Protein AF-A0A377ITI3-F1 (afdb_monomer)

pLDDT: mean 75.9, std 1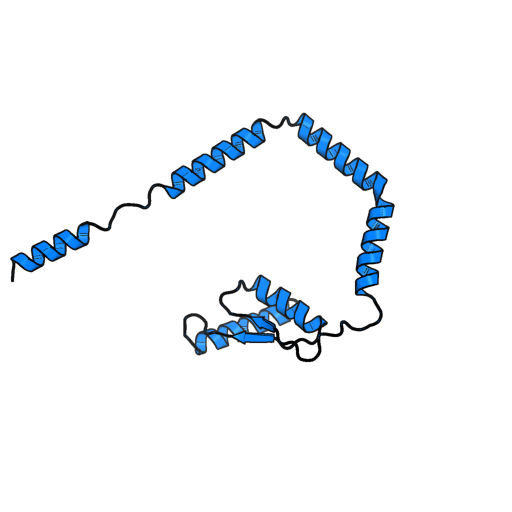3.11, range [46.97, 94.25]

Mean predicted aligned error: 18.58 Å

Foldseek 3Di:
DVVVVVVVVVVVPPPPDDDDPPVVVVVVVVVVVVVVVVVDDPVNVVVCVVVVVVVCVVCVVVVVVVVVVVVVVVVPVPQQAADVPAAAEAEPVDDLVVVLVVVVVCVSNVHHYDYDDDDVNDPVVRVVVVVVSVVVSVVVD

Solvent-accessible surface area (backbone atoms only — not comparable to full-atom values): 8397 Å² total; per-residue (Å²): 118,76,68,61,56,54,53,53,54,59,61,67,70,69,81,81,80,88,88,72,61,69,64,57,52,52,48,48,54,50,51,54,49,52,51,53,58,68,67,52,52,70,67,54,53,54,48,52,51,53,50,49,57,47,53,50,61,75,40,39,70,59,52,51,51,50,53,49,48,55,53,46,67,72,56,43,92,62,70,61,75,43,65,88,87,52,70,46,80,46,45,81,90,52,57,69,70,57,55,50,54,53,49,56,53,28,58,66,26,73,35,54,75,44,80,49,84,54,48,94,77,32,69,67,58,30,52,53,49,51,52,51,53,55,50,52,60,63,72,76,108

Sequence (141 aa):
MAHYIKIIILFLTGIGGCFANTNDELRHYQEEGAHQVSTISNKTIETLKRTSSRNQSEHQLLIDTLMQRSTDGLQSNQKPQGAEGAILFVSFSMPDSLLFALSDEAARFHIPVVINGLVDGDFKQTIETFKRLNSEAKSSI

Nearest PDB structures (foldseek):
  2be9-assembly1_A  TM=4.923E-01  e=1.936E+00  Sulfolobus acidocaldarius
  6jkq-assembly1_C  TM=4.022E-01  e=1.468E+00  Trypanosoma cruzi
  6jl6-assembly1_C  TM=4.773E-01  e=2.075E+00  Trypanosoma cruzi
  7k46-assembly1_A  TM=4.423E-01  e=2.554E+00  Leishmania major
  6jkt-assembly2_F  TM=3.196E-01  e=3.143E+00  Trypanosoma cruzi

Secondary structure (DSSP, 8-state):
-HHHHHHHHHHHTSS----SHHHHHHHHHHHHHHHHHHHS-HHHHHHHHHHHHHHHHHTHHHHHHHHHHHHHHHT-SS---PPTT--EEEETTS-HHHHHHHHHHHHHTTPPEEEES-BTTBHHHHHHHHHHHHHHHHH--

Radius of gyration: 27.76 Å; Cα contacts (8 Å, |Δi|>4): 54; chains: 1; bounding box: 84×33×56 Å

Organism: NCBI:txid463

InterPro domains:
  IPR019106 Type-F conjugative transfer system pilin assembly protein TrbC [PF09673] (88-137)

Structure (mmCIF, N/CA/C/O backbone):
data_AF-A0A377ITI3-F1
#
_entry.id   AF-A0A377ITI3-F1
#
loop_
_atom_site.group_PDB
_atom_site.id
_atom_site.type_symbol
_atom_site.label_atom_id
_atom_site.label_alt_id
_atom_site.label_comp_id
_atom_site.label_asym_id
_atom_site.label_entity_id
_atom_site.label_seq_id
_atom_site.pdbx_PDB_ins_code
_atom_site.Cartn_x
_atom_site.Cartn_y
_atom_site.Cartn_z
_atom_site.occupancy
_atom_site.B_iso_or_equiv
_atom_site.auth_seq_id
_atom_site.auth_comp_id
_atom_site.auth_asym_id
_atom_site.auth_atom_id
_atom_site.pdbx_PDB_model_num
ATOM 1 N N . MET A 1 1 ? 60.722 13.919 -4.605 1.00 54.09 1 MET A N 1
ATOM 2 C CA . MET A 1 1 ? 59.944 12.657 -4.590 1.00 54.09 1 MET A CA 1
ATOM 3 C C . MET A 1 1 ? 59.583 12.195 -3.172 1.00 54.09 1 MET A C 1
ATOM 5 O O . MET A 1 1 ? 58.408 11.988 -2.917 1.00 54.09 1 MET A O 1
ATOM 9 N N . ALA A 1 2 ? 60.524 12.103 -2.218 1.00 56.47 2 ALA A N 1
ATOM 10 C CA . ALA A 1 2 ? 60.255 11.559 -0.871 1.00 56.47 2 ALA A CA 1
ATOM 11 C C . ALA A 1 2 ? 59.342 12.408 0.052 1.00 56.47 2 ALA A C 1
ATOM 13 O O . ALA A 1 2 ? 58.707 11.864 0.951 1.00 56.47 2 ALA A O 1
ATOM 14 N N . HIS A 1 3 ? 59.238 13.726 -0.163 1.00 54.44 3 HIS A N 1
ATOM 15 C CA . HIS A 1 3 ? 58.389 14.604 0.661 1.00 54.44 3 HIS A CA 1
ATOM 16 C C . HIS A 1 3 ? 56.891 14.516 0.325 1.00 54.44 3 HIS A C 1
ATOM 18 O O . HIS A 1 3 ? 56.063 14.633 1.223 1.00 54.44 3 HIS A O 1
ATOM 24 N N . TYR A 1 4 ? 56.537 14.230 -0.931 1.00 60.84 4 TYR A N 1
ATOM 25 C CA . TYR A 1 4 ? 55.138 14.089 -1.355 1.00 60.84 4 TYR A CA 1
ATOM 26 C C . TYR A 1 4 ? 54.495 12.801 -0.821 1.00 60.84 4 TYR A C 1
ATOM 28 O O . TYR A 1 4 ? 53.331 12.807 -0.436 1.00 60.84 4 TYR A O 1
ATOM 36 N N . ILE A 1 5 ? 55.278 11.724 -0.695 1.00 60.22 5 ILE A N 1
ATOM 37 C CA . ILE A 1 5 ? 54.823 10.445 -0.125 1.00 60.22 5 ILE A CA 1
ATOM 38 C C . ILE A 1 5 ? 54.459 10.590 1.360 1.00 60.22 5 ILE A C 1
ATOM 40 O O . ILE A 1 5 ? 53.457 10.036 1.802 1.00 60.22 5 ILE A O 1
ATOM 44 N N . LYS A 1 6 ? 55.211 11.393 2.128 1.00 56.59 6 LYS A N 1
ATOM 45 C CA . LYS A 1 6 ? 54.894 11.667 3.541 1.00 56.59 6 LYS A CA 1
ATOM 46 C C . LYS A 1 6 ? 53.614 12.492 3.708 1.00 56.59 6 LYS A C 1
ATOM 48 O O . LYS A 1 6 ? 52.854 12.235 4.633 1.00 56.59 6 LYS A O 1
ATOM 53 N N . ILE A 1 7 ? 53.360 13.438 2.801 1.00 61.03 7 ILE A N 1
ATOM 54 C CA . ILE A 1 7 ? 52.135 14.255 2.797 1.00 61.03 7 ILE A CA 1
ATOM 55 C C . ILE A 1 7 ? 50.910 13.401 2.444 1.00 61.03 7 ILE A C 1
ATOM 57 O O . ILE A 1 7 ? 49.875 13.530 3.091 1.00 61.03 7 ILE A O 1
ATOM 61 N N . ILE A 1 8 ? 51.043 12.476 1.489 1.00 59.50 8 ILE A N 1
ATOM 62 C CA . ILE A 1 8 ? 49.970 11.545 1.109 1.00 59.50 8 ILE A CA 1
ATOM 63 C C . ILE A 1 8 ? 49.636 10.572 2.251 1.00 59.50 8 ILE A C 1
ATOM 65 O O . ILE A 1 8 ? 48.462 10.331 2.514 1.00 59.50 8 ILE A O 1
ATOM 69 N N . ILE A 1 9 ? 50.638 10.066 2.979 1.00 59.28 9 ILE A N 1
ATOM 70 C CA . ILE A 1 9 ? 50.417 9.170 4.128 1.00 59.28 9 ILE A CA 1
ATOM 71 C C . ILE A 1 9 ? 49.764 9.912 5.307 1.00 59.28 9 ILE A C 1
ATOM 73 O O . ILE A 1 9 ? 48.878 9.356 5.949 1.00 59.28 9 ILE A O 1
ATOM 77 N N . LEU A 1 10 ? 50.132 11.177 5.551 1.00 54.91 10 LEU A N 1
ATOM 78 C CA . LEU A 1 10 ? 49.516 12.013 6.593 1.00 54.91 10 LEU A CA 1
ATOM 79 C C . LEU A 1 10 ? 48.039 12.325 6.291 1.00 54.91 10 LEU A C 1
ATOM 81 O O . LEU A 1 10 ? 47.227 12.416 7.208 1.00 54.91 10 LEU A O 1
ATOM 85 N N . PHE A 1 11 ? 47.683 12.464 5.010 1.00 54.44 11 PHE A N 1
ATOM 86 C CA . PHE A 1 11 ? 46.302 12.711 4.591 1.00 54.44 11 PHE A CA 1
ATOM 87 C C . PHE A 1 11 ? 45.434 11.443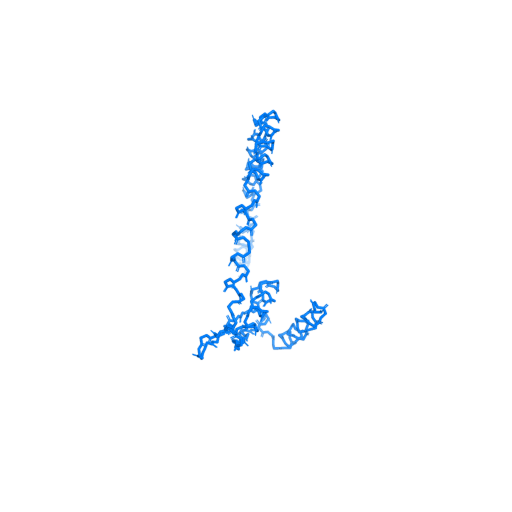 4.656 1.00 54.44 11 PHE A C 1
ATOM 89 O O . PHE A 1 11 ? 44.239 11.527 4.929 1.00 54.44 11 PHE A O 1
ATOM 96 N N . LEU A 1 12 ? 46.030 10.259 4.466 1.00 54.41 12 LEU A N 1
ATOM 97 C CA . LEU A 1 12 ? 45.303 8.985 4.467 1.00 54.41 12 LEU A CA 1
ATOM 98 C C . LEU A 1 12 ? 44.906 8.503 5.875 1.00 54.41 12 LEU A C 1
ATOM 100 O O . LEU A 1 12 ? 43.923 7.782 6.015 1.00 54.41 12 LEU A O 1
ATOM 104 N N . THR A 1 13 ? 45.624 8.906 6.928 1.00 54.84 13 THR A N 1
ATOM 105 C CA . THR A 1 13 ? 45.327 8.493 8.315 1.00 54.84 13 THR A CA 1
ATOM 106 C C . THR A 1 13 ? 44.349 9.418 9.052 1.00 54.84 13 THR A C 1
ATOM 108 O O . THR A 1 13 ? 44.012 9.149 10.201 1.00 54.84 13 THR A O 1
ATOM 111 N N . GLY A 1 14 ? 43.887 10.505 8.422 1.00 50.44 14 GLY A N 1
ATOM 112 C CA . GLY A 1 14 ? 43.043 11.531 9.054 1.00 50.44 14 GLY A CA 1
ATOM 113 C C . GLY A 1 14 ? 41.525 11.338 8.930 1.00 50.44 14 GLY A C 1
ATOM 114 O O . GLY A 1 14 ? 40.780 12.121 9.506 1.00 50.44 14 GLY A O 1
ATOM 115 N N . ILE A 1 15 ? 41.043 10.327 8.199 1.00 55.56 15 ILE A N 1
ATOM 116 C CA . ILE A 1 15 ? 39.608 10.172 7.855 1.00 55.56 15 ILE A CA 1
ATOM 117 C C . ILE A 1 15 ? 38.963 8.991 8.619 1.00 55.56 15 ILE A C 1
ATOM 119 O O . ILE A 1 15 ? 37.988 8.392 8.183 1.00 55.56 15 ILE A O 1
ATOM 123 N N . GLY A 1 16 ? 39.532 8.606 9.765 1.00 55.88 16 GLY A N 1
ATOM 124 C CA . GLY A 1 16 ? 39.152 7.392 10.502 1.00 55.88 16 GLY A CA 1
ATOM 125 C C . GLY A 1 16 ? 38.261 7.585 11.731 1.00 55.88 16 GLY A C 1
ATOM 126 O O . GLY A 1 16 ? 38.060 6.628 12.471 1.00 55.88 16 GLY A O 1
ATOM 127 N N . GLY A 1 17 ? 37.753 8.785 12.012 1.00 57.22 17 GLY A N 1
ATOM 128 C CA . GLY A 1 17 ? 37.022 9.033 13.254 1.00 57.22 17 GLY A CA 1
ATOM 129 C C . GLY A 1 17 ? 35.801 9.898 13.030 1.00 57.22 17 GLY A C 1
ATOM 130 O O . GLY A 1 17 ? 35.969 11.083 12.781 1.00 57.22 17 GLY A O 1
ATOM 131 N N . CYS A 1 18 ? 34.612 9.292 13.109 1.00 55.41 18 CYS A N 1
ATOM 132 C CA . CYS A 1 18 ? 33.388 9.830 13.729 1.00 55.41 18 CYS A CA 1
ATOM 133 C C . CYS A 1 18 ? 32.181 8.923 13.395 1.00 55.41 18 CYS A C 1
ATOM 135 O O . CYS A 1 18 ? 31.243 9.338 12.728 1.00 55.41 18 CYS A O 1
ATOM 137 N N . PHE A 1 19 ? 32.186 7.676 13.876 1.00 56.16 19 PHE A N 1
ATOM 138 C CA . PHE A 1 19 ? 30.990 6.818 13.923 1.00 56.16 19 PHE A CA 1
ATOM 139 C C . PHE A 1 19 ? 30.884 6.184 15.318 1.00 56.16 19 PHE A C 1
ATOM 141 O O . PHE A 1 19 ? 31.015 4.977 15.473 1.00 56.16 19 PHE A O 1
ATOM 148 N N . ALA A 1 20 ? 30.747 7.010 16.358 1.00 55.03 20 ALA A N 1
ATOM 149 C CA . ALA A 1 20 ? 30.575 6.538 17.739 1.00 55.03 20 ALA A CA 1
ATOM 150 C C . ALA A 1 20 ? 29.306 7.088 18.421 1.00 55.03 20 ALA A C 1
ATOM 152 O O . ALA A 1 20 ? 28.990 6.669 19.522 1.00 55.03 20 ALA A O 1
ATOM 153 N N . ASN A 1 21 ? 28.562 7.997 17.777 1.00 59.50 21 ASN A N 1
ATOM 154 C CA . ASN A 1 21 ? 27.507 8.764 18.452 1.00 59.50 21 ASN A CA 1
ATOM 155 C C . ASN A 1 21 ? 26.080 8.219 18.250 1.00 59.50 21 ASN A C 1
ATOM 157 O O . ASN A 1 21 ? 25.230 8.390 19.111 1.00 59.50 21 ASN A O 1
ATOM 161 N N . THR A 1 22 ? 25.801 7.531 17.139 1.00 62.25 22 THR A N 1
ATOM 162 C CA . THR A 1 22 ? 24.442 7.034 16.843 1.00 62.25 22 THR A CA 1
ATOM 163 C C . THR A 1 22 ? 24.035 5.852 17.718 1.00 62.25 22 THR A C 1
ATOM 165 O O . THR A 1 22 ? 22.856 5.675 18.007 1.00 62.25 22 THR A O 1
ATOM 168 N N . ASN A 1 23 ? 24.997 5.030 18.146 1.00 71.88 23 ASN A N 1
ATOM 169 C CA . ASN A 1 23 ? 24.711 3.865 18.978 1.00 71.88 23 ASN A CA 1
ATOM 170 C C . ASN A 1 23 ? 24.361 4.262 20.421 1.00 71.88 23 ASN A C 1
ATOM 172 O O . ASN A 1 23 ? 23.448 3.684 21.002 1.00 71.88 23 ASN A O 1
ATOM 176 N N . ASP A 1 24 ? 25.047 5.264 20.975 1.00 79.62 24 ASP A N 1
ATOM 177 C CA . ASP A 1 24 ? 24.763 5.771 22.322 1.00 79.62 24 ASP A CA 1
ATOM 178 C C . ASP A 1 24 ? 23.439 6.545 22.363 1.00 79.62 24 ASP A C 1
ATOM 180 O O . ASP A 1 24 ? 22.653 6.362 23.290 1.00 79.62 24 ASP A O 1
ATOM 184 N N . GLU A 1 25 ? 23.138 7.326 21.323 1.00 80.38 25 GLU A N 1
ATOM 185 C CA . GLU A 1 25 ? 21.847 8.004 21.164 1.00 80.38 25 GLU A CA 1
ATOM 186 C C . GLU A 1 25 ? 20.684 7.002 21.047 1.00 80.38 25 GLU A C 1
ATOM 188 O O . GLU A 1 25 ? 19.670 7.128 21.734 1.00 80.38 25 GLU A O 1
ATOM 193 N N . LEU A 1 26 ? 20.847 5.942 20.246 1.00 80.81 26 LEU A N 1
ATOM 194 C CA . LEU A 1 26 ? 19.844 4.883 20.131 1.00 80.81 26 LEU A CA 1
ATOM 195 C C . LEU A 1 26 ? 19.623 4.159 21.466 1.00 80.81 26 LEU A C 1
ATOM 197 O O . LEU A 1 26 ? 18.483 3.849 21.820 1.00 80.81 26 LEU A O 1
ATOM 201 N N . ARG A 1 27 ? 20.700 3.906 22.219 1.00 83.19 27 ARG A N 1
ATOM 202 C CA . ARG A 1 27 ? 20.612 3.265 23.534 1.00 83.19 27 ARG A CA 1
ATOM 203 C C . ARG A 1 27 ? 19.912 4.163 24.548 1.00 83.19 27 ARG A C 1
ATOM 205 O O . ARG A 1 27 ? 19.090 3.674 25.317 1.00 83.19 27 ARG A O 1
ATOM 212 N N . HIS A 1 28 ? 20.160 5.468 24.489 1.00 84.38 28 HIS A N 1
ATOM 213 C CA . HIS A 1 28 ? 19.477 6.445 25.327 1.00 84.38 28 HIS A CA 1
ATOM 214 C C . HIS A 1 28 ? 17.961 6.438 25.088 1.00 84.38 28 HIS A C 1
ATOM 216 O O . HIS A 1 28 ? 17.197 6.278 26.037 1.00 84.38 28 HIS A O 1
ATOM 222 N N . TYR A 1 29 ? 17.515 6.474 23.828 1.00 84.12 29 TYR A N 1
ATOM 223 C CA . TYR A 1 29 ? 16.087 6.386 23.505 1.00 84.12 29 TYR A CA 1
ATOM 224 C C . TYR A 1 29 ? 15.450 5.050 23.919 1.00 84.12 29 TYR A C 1
ATOM 226 O O . TYR A 1 29 ? 14.290 5.014 24.336 1.00 84.12 29 TYR A O 1
ATOM 234 N N . GLN A 1 30 ? 16.190 3.941 23.833 1.00 84.12 30 GLN A N 1
ATOM 235 C CA . GLN A 1 30 ? 15.718 2.637 24.311 1.00 84.12 30 GLN A CA 1
ATOM 236 C C . GLN A 1 30 ? 15.546 2.609 25.834 1.00 84.12 30 GLN A C 1
ATOM 238 O O . GLN A 1 30 ? 14.535 2.103 26.326 1.00 84.12 30 GLN A O 1
ATOM 243 N N . GLU A 1 31 ? 16.506 3.162 26.576 1.00 82.56 31 GLU A N 1
ATOM 244 C CA . GLU A 1 31 ? 16.457 3.270 28.036 1.00 82.56 31 GLU A CA 1
ATOM 245 C C . GLU A 1 31 ? 15.299 4.183 28.475 1.00 82.56 31 GLU A C 1
ATOM 247 O O . GLU A 1 31 ? 14.484 3.787 29.312 1.00 82.56 31 GLU A O 1
ATOM 252 N N . GLU A 1 32 ? 15.137 5.352 27.848 1.00 82.81 32 GLU A N 1
ATOM 253 C CA . GLU A 1 32 ? 14.001 6.252 28.084 1.00 82.81 32 GLU A CA 1
ATOM 254 C C . GLU A 1 32 ? 12.653 5.583 27.778 1.00 82.81 32 GLU A C 1
ATOM 256 O O . GLU A 1 32 ? 11.691 5.737 28.536 1.00 82.81 32 GLU A O 1
ATOM 261 N N . GLY A 1 33 ? 12.563 4.808 26.695 1.00 77.62 33 GLY A N 1
ATOM 262 C CA . GLY A 1 33 ? 11.375 4.023 26.364 1.00 77.62 33 GLY A CA 1
ATOM 263 C C . GLY A 1 33 ? 11.064 2.955 27.418 1.00 77.62 33 GLY A C 1
ATOM 264 O O . GLY A 1 33 ? 9.920 2.832 27.859 1.00 77.62 33 GLY A O 1
ATOM 265 N N . ALA A 1 34 ? 12.074 2.218 27.888 1.00 80.06 34 ALA A N 1
ATOM 266 C CA . ALA A 1 34 ? 11.913 1.201 28.930 1.00 80.06 34 ALA A CA 1
ATOM 267 C C . ALA A 1 34 ? 11.484 1.807 30.281 1.00 80.06 34 ALA A C 1
ATOM 269 O O . ALA A 1 34 ? 10.633 1.248 30.985 1.00 80.06 34 ALA A O 1
ATOM 270 N N . HIS A 1 35 ? 12.011 2.983 30.632 1.00 77.19 35 HIS A N 1
ATOM 271 C CA . HIS A 1 35 ? 11.591 3.731 31.817 1.00 77.19 35 HIS A CA 1
ATOM 272 C C . HIS A 1 35 ? 10.140 4.217 31.713 1.00 77.19 35 HIS A C 1
ATOM 274 O O . HIS A 1 35 ? 9.376 4.101 32.673 1.00 77.19 35 HIS A O 1
ATOM 280 N N . GLN A 1 36 ? 9.713 4.686 30.542 1.00 75.56 36 GLN A N 1
ATOM 281 C CA . GLN A 1 36 ? 8.321 5.081 30.320 1.00 75.56 36 GLN A CA 1
ATOM 282 C C . GLN A 1 36 ? 7.367 3.888 30.427 1.00 75.56 36 GLN A C 1
ATOM 284 O O . GLN A 1 36 ? 6.364 3.967 31.135 1.00 75.56 36 GLN A O 1
ATOM 289 N N . VAL A 1 37 ? 7.705 2.756 29.801 1.00 75.00 37 VAL A N 1
ATOM 290 C CA . VAL A 1 37 ? 6.889 1.531 29.860 1.00 75.00 37 VAL A CA 1
ATOM 291 C C . VAL A 1 37 ? 6.780 0.998 31.290 1.00 75.00 37 VAL A C 1
ATOM 293 O O . VAL A 1 37 ? 5.692 0.619 31.714 1.00 75.00 37 VAL A O 1
ATOM 296 N N . SER A 1 38 ? 7.869 1.017 32.064 1.00 73.50 38 SER A N 1
ATOM 297 C CA . SER A 1 38 ? 7.855 0.572 33.468 1.00 73.50 38 SER A CA 1
ATOM 298 C C . SER A 1 38 ? 7.135 1.533 34.423 1.00 73.50 38 SER A C 1
ATOM 300 O O . SER A 1 38 ? 6.652 1.100 35.470 1.00 73.50 38 SER A O 1
ATOM 302 N N . THR A 1 39 ? 7.006 2.813 34.059 1.00 76.38 39 THR A N 1
ATOM 303 C CA . THR A 1 39 ? 6.221 3.803 34.818 1.00 76.38 39 THR A CA 1
ATOM 304 C C . THR A 1 39 ? 4.714 3.559 34.679 1.00 76.38 39 THR A C 1
ATOM 306 O O . THR A 1 39 ? 3.936 3.887 35.580 1.00 76.38 39 THR A O 1
ATOM 309 N N . ILE A 1 40 ? 4.271 2.941 33.578 1.00 81.00 40 ILE A N 1
ATOM 310 C CA . ILE A 1 40 ? 2.861 2.600 33.395 1.00 81.00 40 ILE A CA 1
ATOM 311 C C . ILE A 1 40 ? 2.520 1.401 34.284 1.00 81.00 40 ILE A C 1
ATOM 313 O O . ILE A 1 40 ? 2.972 0.279 34.076 1.00 81.00 40 ILE A O 1
ATOM 317 N N . SER A 1 41 ? 1.665 1.628 35.283 1.00 84.38 41 SER A N 1
ATOM 318 C CA . SER A 1 41 ? 1.205 0.554 36.161 1.00 84.38 41 SER A CA 1
ATOM 319 C C . SER A 1 41 ? 0.483 -0.539 35.366 1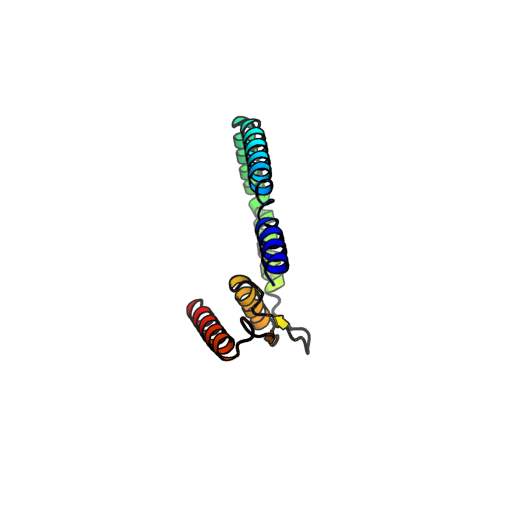.00 84.38 41 SER A C 1
ATOM 321 O O . SER A 1 41 ? -0.454 -0.256 34.617 1.00 84.38 41 SER A O 1
ATOM 323 N N . ASN 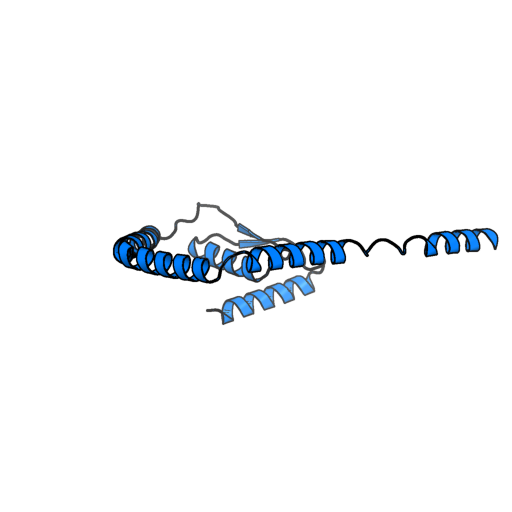A 1 42 ? 0.824 -1.807 35.619 1.00 86.12 42 ASN A N 1
ATOM 324 C CA . ASN A 1 42 ? 0.111 -2.965 35.061 1.00 86.12 42 ASN A CA 1
ATOM 325 C C . ASN A 1 42 ? -1.408 -2.897 35.308 1.00 86.12 42 ASN A C 1
ATOM 327 O O . ASN A 1 42 ? -2.194 -3.323 34.467 1.00 86.12 42 ASN A O 1
ATOM 331 N N . LYS A 1 43 ? -1.847 -2.299 36.427 1.00 85.50 43 LYS A N 1
ATOM 332 C CA . LYS A 1 43 ? -3.277 -2.086 36.708 1.00 85.50 43 LYS A CA 1
ATOM 333 C C . LYS A 1 43 ? -3.937 -1.137 35.705 1.00 85.50 43 LYS A C 1
ATOM 335 O O . LYS A 1 43 ? -5.094 -1.348 35.342 1.00 85.50 43 LYS A O 1
ATOM 340 N N . THR A 1 44 ? -3.216 -0.116 35.250 1.00 87.12 44 THR A N 1
ATOM 341 C CA . THR A 1 44 ? -3.685 0.823 34.225 1.00 87.12 44 THR A CA 1
ATOM 342 C C . THR A 1 44 ? -3.846 0.107 32.889 1.00 87.12 44 THR A C 1
ATOM 344 O O . THR A 1 44 ? -4.901 0.229 32.272 1.00 87.12 44 THR A O 1
ATOM 347 N N . ILE A 1 45 ? -2.865 -0.712 32.492 1.00 88.88 45 ILE A N 1
ATOM 348 C CA . ILE A 1 45 ? -2.936 -1.530 31.269 1.00 88.88 45 ILE A CA 1
ATOM 349 C C . ILE A 1 45 ? -4.122 -2.499 31.312 1.00 88.88 45 ILE A C 1
ATOM 351 O O . ILE A 1 45 ? -4.908 -2.549 30.369 1.00 88.88 45 ILE A O 1
ATOM 355 N N . GLU A 1 46 ? -4.307 -3.219 32.420 1.00 90.69 46 GLU A N 1
ATOM 356 C CA . GLU A 1 46 ? -5.436 -4.145 32.590 1.00 90.69 46 GLU A CA 1
ATOM 357 C C . GLU A 1 46 ? -6.792 -3.428 32.541 1.00 90.69 46 GLU A C 1
ATOM 359 O O . GLU A 1 46 ? -7.757 -3.930 31.961 1.00 90.69 46 GLU A O 1
ATOM 364 N N . THR A 1 47 ? -6.869 -2.222 33.106 1.00 93.56 47 THR A N 1
ATOM 365 C CA . THR A 1 47 ? -8.087 -1.404 33.059 1.00 93.56 47 THR A CA 1
ATOM 366 C C . THR A 1 47 ? -8.371 -0.931 31.637 1.00 93.56 47 THR A C 1
ATOM 368 O O . THR A 1 47 ? -9.490 -1.098 31.160 1.00 93.56 47 THR A O 1
ATOM 371 N N . LEU A 1 48 ? -7.365 -0.408 30.929 1.00 94.25 48 LEU A N 1
ATOM 372 C CA . LEU A 1 48 ? -7.473 0.003 29.526 1.00 94.25 48 LEU A CA 1
ATOM 373 C C . LEU A 1 48 ? -7.904 -1.162 28.635 1.00 94.25 48 LEU A C 1
ATOM 375 O O . LEU A 1 48 ? -8.822 -1.008 27.833 1.00 94.25 48 LEU A O 1
ATOM 379 N N . LYS A 1 49 ? -7.297 -2.340 28.814 1.00 94.00 49 LYS A N 1
ATOM 380 C CA . LYS A 1 49 ? -7.657 -3.560 28.088 1.00 94.00 49 LYS A CA 1
ATOM 381 C C . LYS A 1 49 ? -9.114 -3.938 28.338 1.00 94.00 49 LYS A C 1
ATOM 383 O O . LYS A 1 49 ? -9.860 -4.132 27.384 1.00 94.00 49 LYS A O 1
ATOM 388 N N . ARG A 1 50 ? -9.541 -3.985 29.605 1.00 94.19 50 ARG A N 1
ATOM 389 C CA . ARG A 1 50 ? -10.928 -4.308 29.970 1.00 94.19 50 ARG A CA 1
ATOM 390 C C . ARG A 1 50 ? -11.920 -3.305 29.382 1.00 94.19 50 ARG A C 1
ATOM 392 O O . ARG A 1 50 ? -12.934 -3.725 28.831 1.00 94.19 50 ARG A O 1
ATOM 399 N N . THR A 1 51 ? -11.635 -2.009 29.481 1.00 93.88 51 THR A N 1
ATOM 400 C CA . THR A 1 51 ? -12.496 -0.951 28.934 1.00 93.88 51 THR A CA 1
ATOM 401 C C . THR A 1 51 ? -12.546 -1.013 27.411 1.00 93.88 51 THR A C 1
ATOM 403 O O . THR A 1 51 ? -13.628 -0.929 26.845 1.00 93.88 51 THR A O 1
ATOM 406 N N . SER A 1 52 ? -11.410 -1.234 26.748 1.00 91.94 52 SER A N 1
ATOM 407 C CA . SER A 1 52 ? -11.341 -1.404 25.294 1.00 91.94 52 SER A CA 1
ATOM 408 C C . SER A 1 52 ? -12.185 -2.593 24.824 1.00 91.94 52 SER A C 1
ATOM 410 O O . SER A 1 52 ? -13.083 -2.418 24.004 1.00 91.94 52 SER A O 1
ATOM 412 N N . SER A 1 53 ? -11.994 -3.782 25.413 1.00 91.38 53 SER A N 1
ATOM 413 C CA . SER A 1 53 ? -12.782 -4.973 25.061 1.00 91.38 53 SER A CA 1
ATOM 414 C C . SER A 1 53 ? -14.277 -4.792 25.334 1.00 91.38 53 SER A C 1
ATOM 416 O O . SER A 1 53 ? -15.111 -5.255 24.554 1.00 91.38 53 SER A O 1
ATOM 418 N N . ARG A 1 54 ? -14.631 -4.098 26.423 1.00 92.75 54 ARG A N 1
ATOM 419 C CA . ARG A 1 54 ? -16.023 -3.770 26.742 1.00 92.75 54 ARG A CA 1
ATOM 420 C C . ARG A 1 54 ? -16.625 -2.822 25.707 1.00 92.75 54 ARG A C 1
ATOM 422 O O . ARG A 1 54 ? -17.670 -3.147 25.160 1.00 92.75 54 ARG A O 1
ATOM 429 N N . ASN A 1 55 ? -15.960 -1.709 25.405 1.00 92.56 55 ASN A N 1
ATOM 430 C CA . ASN A 1 55 ? -16.429 -0.734 24.419 1.00 92.56 55 ASN A CA 1
ATOM 431 C C . ASN A 1 55 ? -16.559 -1.362 23.026 1.00 92.56 55 ASN A C 1
ATOM 433 O O . ASN A 1 55 ? -17.531 -1.101 22.324 1.00 92.56 55 ASN A O 1
ATOM 437 N N . GLN A 1 56 ? -15.616 -2.226 22.634 1.00 89.81 56 GLN A N 1
ATOM 438 C CA . GLN A 1 56 ? -15.703 -2.968 21.377 1.00 89.81 56 GLN A CA 1
ATOM 439 C C . GLN A 1 56 ? -16.953 -3.856 21.339 1.00 89.81 56 GLN A C 1
ATOM 441 O O . GLN A 1 56 ? -17.680 -3.843 20.351 1.00 89.81 56 GLN A O 1
ATOM 446 N N . SER A 1 57 ? -17.237 -4.568 22.433 1.00 89.62 57 SER A N 1
ATOM 447 C CA . SER A 1 57 ? -18.424 -5.426 22.536 1.00 89.62 57 SER A CA 1
ATOM 448 C C . SER A 1 57 ? -19.725 -4.613 22.539 1.00 89.62 57 SER A C 1
ATOM 450 O O . SER A 1 57 ? -20.686 -4.990 21.874 1.00 89.62 57 SER A O 1
ATOM 452 N N . GLU A 1 58 ? -19.762 -3.482 23.252 1.00 93.38 58 GLU A N 1
ATOM 453 C CA . GLU A 1 58 ? -20.928 -2.585 23.312 1.00 93.38 5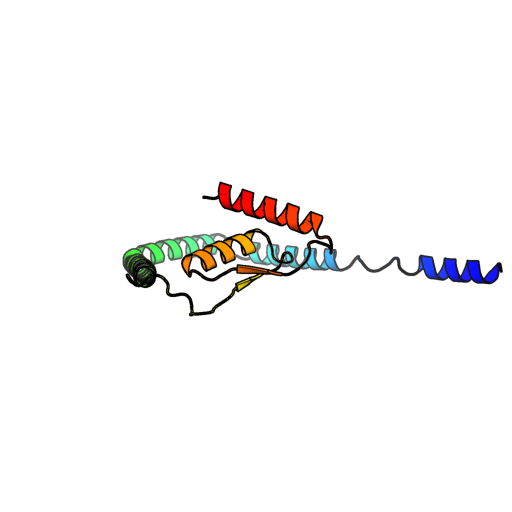8 GLU A CA 1
ATOM 454 C C . GLU A 1 58 ? -21.249 -1.960 21.943 1.00 93.38 58 GLU A C 1
ATOM 456 O O . GLU A 1 58 ? -22.417 -1.762 21.611 1.00 93.38 58 GLU A O 1
ATOM 461 N N . HIS A 1 59 ? -20.231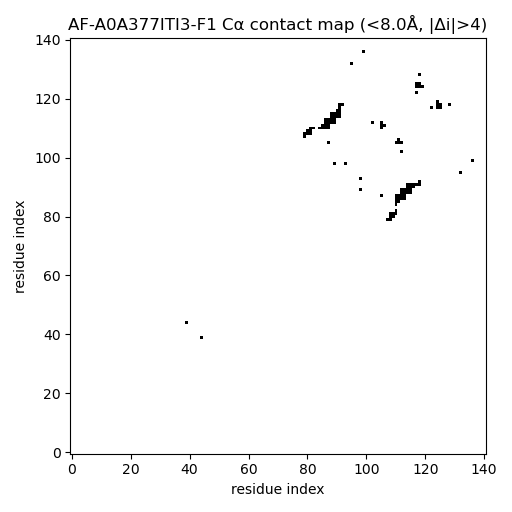 -1.704 21.117 1.00 93.00 59 HIS A N 1
ATOM 462 C CA . HIS A 1 59 ? -20.387 -1.110 19.789 1.00 93.00 59 HIS A CA 1
ATOM 463 C C . HIS A 1 59 ? -20.279 -2.112 18.634 1.00 93.00 59 HIS A C 1
ATOM 465 O O . HIS A 1 59 ? -20.195 -1.682 17.484 1.00 93.00 59 HIS A O 1
ATOM 471 N N . GLN A 1 60 ? -20.337 -3.422 18.898 1.00 91.94 60 GLN A N 1
ATOM 472 C CA . GLN A 1 60 ? -20.155 -4.453 17.870 1.00 91.94 60 GLN A CA 1
ATOM 473 C C . GLN A 1 60 ? -21.096 -4.254 16.672 1.00 91.94 60 GLN A C 1
ATOM 475 O O . GLN A 1 60 ? -20.640 -4.240 15.538 1.00 91.94 60 GLN A O 1
ATOM 480 N N . LEU A 1 61 ? -22.381 -3.963 16.909 1.00 92.38 61 LEU A N 1
ATOM 481 C CA . LEU A 1 61 ? -23.354 -3.718 15.832 1.00 92.38 61 LEU A CA 1
ATOM 482 C C . LEU A 1 61 ? -23.011 -2.496 14.965 1.00 92.38 61 LEU A C 1
ATOM 484 O O . LEU A 1 61 ? -23.246 -2.504 13.757 1.00 92.38 61 LEU A O 1
ATOM 488 N N . LEU A 1 62 ? -22.466 -1.434 15.568 1.00 92.38 62 LEU A N 1
ATOM 489 C CA . LEU A 1 62 ? -22.017 -0.253 14.827 1.00 92.38 62 LEU A CA 1
ATOM 490 C C . LEU A 1 62 ? -20.759 -0.572 14.014 1.00 92.38 62 LEU A C 1
ATOM 492 O O . LEU A 1 62 ? -20.694 -0.186 12.850 1.00 92.38 62 LEU A O 1
ATOM 496 N N . ILE A 1 63 ? -19.797 -1.293 14.604 1.00 89.12 63 ILE A N 1
ATOM 497 C CA . ILE A 1 63 ? -18.589 -1.780 13.920 1.00 89.12 63 ILE A CA 1
ATOM 498 C C . ILE A 1 63 ? -18.996 -2.634 12.714 1.00 89.12 63 ILE A C 1
ATOM 500 O O . ILE A 1 63 ? -18.553 -2.355 11.603 1.00 89.12 63 ILE A O 1
ATOM 504 N N . ASP A 1 64 ? -19.897 -3.598 12.905 1.00 89.44 64 ASP A N 1
ATOM 505 C CA . ASP A 1 64 ? -20.387 -4.489 11.851 1.00 89.44 64 ASP A CA 1
ATOM 506 C C . ASP A 1 64 ? -21.094 -3.701 10.744 1.00 89.44 64 ASP A C 1
ATOM 508 O O . ASP A 1 64 ? -20.830 -3.916 9.565 1.00 89.44 64 ASP A O 1
ATOM 512 N N . THR A 1 65 ? -21.928 -2.719 11.101 1.00 89.06 65 THR A N 1
ATOM 513 C CA . THR A 1 65 ? -22.610 -1.855 10.122 1.00 89.06 65 THR A CA 1
ATOM 514 C C . THR A 1 65 ? -21.621 -1.009 9.316 1.00 89.06 65 THR A C 1
ATOM 516 O O . THR A 1 65 ? -21.805 -0.816 8.114 1.00 89.06 65 THR A O 1
ATOM 519 N N . LEU A 1 66 ? -20.573 -0.478 9.953 1.00 88.12 66 LEU A N 1
ATOM 520 C CA . LEU A 1 66 ? -19.534 0.305 9.278 1.00 88.12 66 LEU A CA 1
ATOM 521 C C . LEU A 1 66 ? -18.670 -0.571 8.369 1.00 88.12 66 LEU A C 1
ATOM 523 O O . LEU A 1 66 ? -18.376 -0.160 7.249 1.00 88.12 66 LEU A O 1
ATOM 527 N N . MET A 1 67 ? -18.310 -1.771 8.826 1.00 86.69 67 MET A N 1
ATOM 528 C CA . MET A 1 67 ? -17.583 -2.765 8.035 1.00 86.69 67 MET A CA 1
ATOM 529 C C . MET A 1 67 ? -18.407 -3.242 6.841 1.00 86.69 67 MET A C 1
ATOM 531 O O . MET A 1 67 ? -17.893 -3.315 5.733 1.00 86.69 67 MET A O 1
ATOM 535 N N . GLN A 1 68 ? -19.701 -3.492 7.036 1.00 83.31 68 GLN A N 1
ATOM 536 C CA . GLN A 1 68 ? -20.596 -3.863 5.949 1.00 83.31 68 GLN A CA 1
ATOM 537 C C . GLN A 1 68 ? -20.758 -2.713 4.947 1.00 83.31 68 GLN A C 1
ATOM 539 O O . GLN A 1 68 ? -20.677 -2.931 3.745 1.00 83.31 68 GLN A O 1
ATOM 544 N N . ARG A 1 69 ? -20.895 -1.461 5.406 1.00 77.31 69 ARG A N 1
ATOM 545 C CA . ARG A 1 69 ? -20.944 -0.296 4.505 1.00 77.31 69 ARG A CA 1
ATOM 546 C C . ARG A 1 69 ? -19.639 -0.050 3.759 1.00 77.31 69 ARG A C 1
ATOM 548 O O . ARG A 1 69 ? -19.695 0.382 2.612 1.00 77.31 69 ARG A O 1
ATOM 555 N N . SER A 1 70 ? -18.482 -0.274 4.380 1.00 71.88 70 SER A N 1
ATOM 556 C CA . SER A 1 70 ? -17.202 -0.123 3.686 1.00 71.88 70 SER A CA 1
ATOM 557 C C . SER A 1 70 ? -17.044 -1.197 2.611 1.00 71.88 70 SER A C 1
ATOM 559 O O . SER A 1 70 ? -16.653 -0.870 1.491 1.00 71.88 70 SER A O 1
ATOM 561 N N . THR A 1 71 ? -17.453 -2.440 2.885 1.00 63.19 71 THR A N 1
ATOM 562 C CA . THR A 1 71 ? -17.478 -3.502 1.872 1.00 63.19 71 THR A CA 1
ATOM 563 C C . THR A 1 71 ? -18.540 -3.277 0.799 1.00 63.19 71 THR A C 1
ATOM 565 O O . THR A 1 71 ? -18.264 -3.538 -0.365 1.00 63.19 71 THR A O 1
ATOM 568 N N . ASP A 1 72 ? -19.718 -2.757 1.146 1.00 61.03 72 ASP A N 1
ATOM 569 C CA . ASP A 1 72 ? -20.809 -2.499 0.197 1.00 61.03 72 ASP A CA 1
ATOM 570 C C . ASP A 1 72 ? -20.516 -1.277 -0.687 1.00 61.03 72 ASP A C 1
ATOM 572 O O . ASP A 1 72 ? -20.858 -1.268 -1.866 1.00 61.03 72 ASP A O 1
ATOM 576 N N . GLY A 1 73 ? -19.821 -0.263 -0.160 1.00 55.12 73 GLY A N 1
ATOM 577 C CA . GLY A 1 73 ? -19.317 0.872 -0.941 1.00 55.12 73 GLY A CA 1
ATOM 578 C C . GLY A 1 73 ? -18.216 0.478 -1.931 1.00 55.12 73 GLY A C 1
ATOM 579 O O . GLY A 1 73 ? -18.146 1.037 -3.024 1.00 55.12 73 GLY A O 1
ATOM 580 N N . LEU A 1 74 ? -17.402 -0.526 -1.585 1.00 51.84 74 LEU A N 1
ATOM 581 C CA . LEU A 1 74 ? -16.454 -1.183 -2.498 1.00 51.84 74 LEU A CA 1
ATOM 582 C C . LEU A 1 74 ? -17.149 -2.145 -3.482 1.00 51.84 74 LEU A C 1
ATOM 584 O O . LEU A 1 74 ? -16.635 -2.371 -4.573 1.00 51.84 74 LEU A O 1
ATOM 588 N N . GLN A 1 75 ? -18.318 -2.682 -3.118 1.00 47.31 75 GLN A N 1
ATOM 589 C CA . GLN A 1 75 ? -19.188 -3.527 -3.947 1.00 47.31 75 GLN A CA 1
ATOM 590 C C . GLN A 1 75 ? -20.339 -2.745 -4.598 1.00 47.31 75 GLN A C 1
ATOM 592 O O . GLN A 1 75 ? -21.379 -3.321 -4.936 1.00 47.31 75 GLN A O 1
ATOM 597 N N . SER A 1 76 ? -20.176 -1.438 -4.840 1.00 50.69 76 SER A N 1
ATOM 598 C CA . SER A 1 76 ? -20.983 -0.813 -5.885 1.00 50.69 76 SER A CA 1
ATOM 599 C C . SER A 1 76 ? -20.811 -1.682 -7.131 1.00 50.69 76 SER A C 1
ATOM 601 O O . SER A 1 76 ? -19.691 -1.927 -7.567 1.00 50.69 76 SER A O 1
ATOM 603 N N . ASN A 1 77 ? -21.910 -2.184 -7.701 1.00 50.81 77 ASN A N 1
ATOM 604 C CA . ASN A 1 77 ? -21.922 -3.026 -8.910 1.00 50.81 77 ASN A CA 1
ATOM 605 C C . ASN A 1 77 ? -21.300 -2.335 -10.146 1.00 50.81 77 ASN A C 1
ATOM 607 O O . ASN A 1 77 ? -21.318 -2.860 -11.259 1.00 50.81 77 ASN A O 1
ATOM 611 N N . GLN A 1 78 ? -20.753 -1.139 -9.969 1.00 53.91 78 GLN A N 1
ATOM 612 C CA . GLN A 1 78 ? -19.850 -0.498 -10.891 1.00 53.91 78 GLN A CA 1
ATOM 613 C C . GLN A 1 78 ? -18.463 -1.101 -10.669 1.00 53.91 78 GLN A C 1
ATOM 615 O O . GLN A 1 78 ? -17.805 -0.802 -9.675 1.00 53.91 78 GLN A O 1
ATOM 620 N N . LYS A 1 79 ? -18.014 -1.945 -11.613 1.00 57.38 79 LYS A N 1
ATOM 621 C CA . LYS A 1 79 ? -16.589 -2.290 -11.764 1.00 57.38 79 LYS A CA 1
ATOM 622 C C . LYS A 1 79 ? -15.751 -1.053 -11.426 1.00 57.38 79 LYS A C 1
ATOM 624 O O . LYS A 1 79 ? -16.115 0.005 -11.945 1.00 57.38 79 LYS A O 1
ATOM 629 N N . PRO A 1 80 ? -14.675 -1.169 -10.626 1.00 56.41 80 PRO A N 1
ATOM 630 C CA . PRO A 1 80 ? -13.793 -0.046 -10.355 1.00 56.41 80 PRO A CA 1
ATOM 631 C C . PRO A 1 80 ? -13.380 0.559 -11.697 1.00 56.41 80 PRO A C 1
ATOM 633 O O . PRO A 1 80 ? -12.620 -0.044 -12.455 1.00 56.41 80 PRO A O 1
ATOM 636 N N . GLN A 1 81 ? -13.983 1.692 -12.057 1.00 59.25 81 GLN A N 1
ATOM 637 C CA . GLN A 1 81 ? -13.652 2.381 -13.290 1.00 59.25 81 GLN A CA 1
ATOM 638 C C . GLN A 1 81 ? -12.355 3.103 -12.977 1.00 59.25 81 GLN A C 1
ATOM 640 O O . GLN A 1 81 ? -12.354 4.126 -12.294 1.00 59.25 81 GLN A O 1
ATOM 645 N N . GLY A 1 82 ? -11.236 2.509 -13.395 1.00 61.44 82 GLY A N 1
ATOM 646 C CA . GLY A 1 82 ? -9.974 3.229 -13.432 1.00 61.44 82 GLY A CA 1
ATOM 647 C C . GLY A 1 82 ? -10.176 4.539 -14.185 1.00 61.44 82 GLY A C 1
ATOM 648 O O . GLY A 1 82 ? -10.952 4.597 -15.142 1.00 61.44 82 GLY A O 1
ATOM 649 N N . ALA A 1 83 ? -9.510 5.600 -13.736 1.00 67.38 83 ALA A N 1
ATOM 650 C CA . ALA A 1 83 ? -9.510 6.851 -14.477 1.00 67.38 83 ALA A CA 1
ATOM 651 C C . ALA A 1 83 ? -9.011 6.571 -15.905 1.00 67.38 83 ALA A C 1
ATOM 653 O O . ALA A 1 83 ? -7.936 5.993 -16.090 1.00 67.38 83 ALA A O 1
ATOM 654 N N . GLU A 1 84 ? -9.820 6.924 -16.903 1.00 71.25 84 GLU A N 1
ATOM 655 C CA . GLU A 1 84 ? -9.521 6.642 -18.305 1.00 71.25 84 GLU A CA 1
ATOM 656 C C . GLU A 1 84 ? -8.175 7.293 -18.674 1.00 71.25 84 GLU A C 1
ATOM 658 O O . GLU A 1 84 ? -7.993 8.501 -18.523 1.00 71.25 84 GLU A O 1
ATOM 663 N N . GLY A 1 85 ? -7.195 6.479 -19.084 1.00 77.00 85 GLY A N 1
ATOM 664 C CA . GLY A 1 85 ? -5.839 6.939 -19.411 1.00 77.00 85 GLY A CA 1
ATOM 665 C C . GLY A 1 85 ? -4.846 7.027 -18.241 1.00 77.00 85 GLY A C 1
ATOM 666 O O . GLY A 1 85 ? -3.734 7.515 -18.441 1.00 77.00 85 GLY A O 1
ATOM 667 N N . ALA A 1 86 ? -5.190 6.558 -17.039 1.00 83.31 86 ALA A N 1
ATOM 668 C CA . ALA A 1 86 ? -4.230 6.477 -15.938 1.00 83.31 86 ALA A CA 1
ATOM 669 C C . ALA A 1 86 ? -3.117 5.453 -16.225 1.00 83.31 86 ALA A C 1
ATOM 671 O O . ALA A 1 86 ? -3.372 4.372 -16.748 1.00 83.31 86 ALA A O 1
ATOM 672 N N . ILE A 1 87 ? -1.883 5.784 -15.842 1.00 87.44 87 ILE A N 1
ATOM 673 C CA . ILE A 1 87 ? -0.721 4.888 -15.892 1.00 87.44 87 ILE A CA 1
ATOM 674 C C . ILE A 1 87 ? -0.019 4.979 -14.541 1.00 87.44 87 ILE A C 1
ATOM 676 O O . ILE A 1 87 ? 0.286 6.079 -14.074 1.00 87.44 87 ILE A O 1
ATOM 680 N N . LEU A 1 88 ? 0.246 3.834 -13.914 1.00 86.50 88 LEU A N 1
ATOM 681 C CA . LEU A 1 88 ? 0.972 3.769 -12.652 1.00 86.50 88 LEU A CA 1
ATOM 682 C C . LEU A 1 88 ? 2.462 3.543 -12.922 1.00 86.50 88 LEU A C 1
ATOM 684 O O . LEU A 1 88 ? 2.846 2.511 -13.467 1.00 86.50 88 LEU A O 1
ATOM 688 N N . PHE A 1 89 ? 3.306 4.489 -12.515 1.00 88.88 89 PHE A N 1
ATOM 689 C CA . PHE A 1 89 ? 4.759 4.351 -12.601 1.00 88.88 89 PHE A CA 1
ATOM 690 C C . PHE A 1 89 ? 5.330 3.879 -11.265 1.00 88.88 89 PHE A C 1
ATOM 692 O O . PHE A 1 89 ? 5.115 4.517 -10.236 1.00 88.88 89 PHE A O 1
ATOM 699 N N . VAL A 1 90 ? 6.090 2.787 -11.292 1.00 86.50 90 VAL A N 1
ATOM 700 C 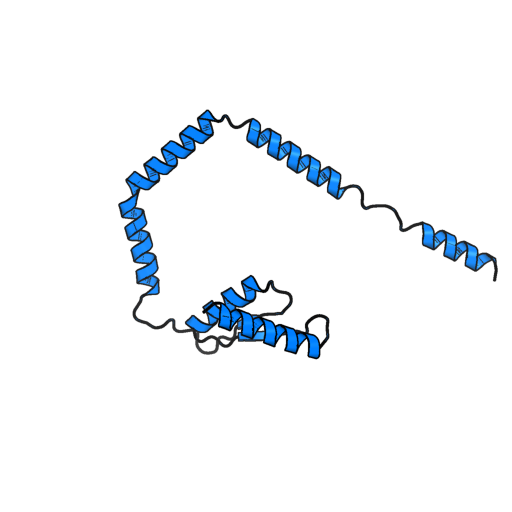CA . VAL A 1 90 ? 6.803 2.239 -10.128 1.00 86.50 90 VAL A CA 1
ATOM 701 C C . VAL A 1 90 ? 8.282 2.031 -10.462 1.00 86.50 90 VAL A C 1
ATOM 703 O O . VAL A 1 90 ? 8.661 2.040 -11.633 1.00 86.50 90 VAL A O 1
ATOM 706 N N . SER A 1 91 ? 9.140 1.858 -9.458 1.00 85.69 91 SER A N 1
ATOM 707 C CA . SER A 1 91 ? 10.583 1.656 -9.658 1.00 85.69 91 SER A CA 1
ATOM 708 C C . SER A 1 91 ? 11.134 0.547 -8.770 1.00 85.69 91 SER A C 1
ATOM 710 O O . SER A 1 91 ? 10.647 0.323 -7.665 1.00 85.69 91 SER A O 1
ATOM 712 N N . PHE A 1 92 ? 12.216 -0.100 -9.215 1.00 83.06 92 PHE A N 1
ATOM 713 C CA . PHE A 1 92 ? 12.916 -1.138 -8.440 1.00 83.06 92 PHE A CA 1
ATOM 714 C C . PHE A 1 92 ? 13.600 -0.624 -7.163 1.00 83.06 92 PHE A C 1
ATOM 716 O O . PHE A 1 92 ? 14.084 -1.416 -6.365 1.00 83.06 92 PHE A O 1
ATOM 723 N N . SER A 1 93 ? 13.646 0.694 -6.950 1.00 81.62 93 SER A N 1
ATOM 724 C CA . SER A 1 93 ? 14.084 1.276 -5.678 1.00 81.62 93 SER A CA 1
ATOM 725 C C . SER A 1 93 ? 13.033 1.147 -4.568 1.00 81.62 93 SER A C 1
ATOM 727 O O . SER A 1 93 ? 13.335 1.429 -3.411 1.00 81.62 93 SER A O 1
ATOM 729 N N . MET A 1 94 ? 11.788 0.793 -4.907 1.00 83.56 94 MET A N 1
ATOM 730 C CA . MET A 1 94 ? 10.736 0.520 -3.929 1.00 83.56 94 MET A CA 1
ATOM 731 C C . MET A 1 94 ? 10.857 -0.909 -3.376 1.00 83.56 94 MET A C 1
ATOM 733 O O . MET A 1 94 ? 11.318 -1.795 -4.092 1.00 83.56 94 MET A O 1
ATOM 737 N N . PRO A 1 95 ? 10.402 -1.167 -2.136 1.00 84.50 95 PRO A N 1
ATOM 738 C CA . PRO A 1 95 ? 10.351 -2.523 -1.592 1.00 84.50 95 PRO A CA 1
ATOM 739 C C . PRO A 1 95 ? 9.439 -3.452 -2.409 1.00 84.50 95 PRO A C 1
ATOM 741 O O . PRO A 1 95 ? 8.340 -3.050 -2.795 1.00 84.50 95 PRO A O 1
ATOM 744 N N . ASP A 1 96 ? 9.841 -4.715 -2.575 1.00 84.00 96 ASP A N 1
ATOM 745 C CA . ASP A 1 96 ? 9.086 -5.737 -3.322 1.00 84.00 96 ASP A CA 1
ATOM 746 C C . ASP A 1 96 ? 7.630 -5.872 -2.837 1.00 84.00 96 ASP A C 1
ATOM 748 O O . ASP A 1 96 ? 6.700 -5.908 -3.641 1.00 84.00 96 ASP A O 1
ATOM 752 N N . SER A 1 97 ? 7.401 -5.856 -1.519 1.00 84.69 97 SER A N 1
ATOM 753 C CA . SER A 1 97 ? 6.053 -5.941 -0.933 1.00 84.69 97 SER A CA 1
ATOM 754 C C . SER A 1 97 ? 5.137 -4.791 -1.360 1.00 84.69 97 SER A C 1
ATOM 756 O O . SER A 1 97 ? 3.947 -4.999 -1.596 1.00 84.69 97 SER A O 1
ATOM 758 N N . LEU A 1 98 ? 5.693 -3.585 -1.493 1.00 85.06 98 LEU A N 1
ATOM 759 C CA . LEU A 1 98 ? 4.961 -2.414 -1.958 1.00 85.06 98 LEU A CA 1
ATOM 760 C C . LEU A 1 98 ? 4.674 -2.513 -3.459 1.00 85.06 98 LEU A C 1
ATOM 762 O O . LEU A 1 98 ? 3.562 -2.208 -3.884 1.00 85.06 98 LEU A O 1
ATOM 766 N N . LEU A 1 99 ? 5.641 -2.983 -4.253 1.00 85.50 99 LEU A N 1
ATOM 767 C CA . LEU A 1 99 ? 5.451 -3.208 -5.688 1.00 85.50 99 LEU A CA 1
ATOM 768 C C . LEU A 1 99 ? 4.315 -4.197 -5.960 1.00 85.50 99 LEU A C 1
ATOM 770 O O . LEU A 1 99 ? 3.489 -3.942 -6.838 1.00 85.50 99 LEU A O 1
ATOM 774 N N . PHE A 1 100 ? 4.231 -5.285 -5.190 1.00 85.06 100 PHE A N 1
ATOM 775 C CA . PHE A 1 100 ? 3.149 -6.261 -5.322 1.00 85.06 100 PHE A CA 1
ATOM 776 C C . PHE A 1 100 ? 1.791 -5.687 -4.929 1.00 85.06 100 PHE A C 1
ATOM 778 O O . PHE A 1 100 ? 0.849 -5.807 -5.707 1.00 85.06 100 PHE A O 1
ATOM 785 N N . ALA A 1 101 ? 1.696 -5.015 -3.778 1.00 84.75 101 ALA A N 1
ATOM 786 C CA . ALA A 1 101 ? 0.439 -4.422 -3.324 1.00 84.75 101 ALA A CA 1
ATOM 787 C C . ALA A 1 101 ? -0.102 -3.386 -4.324 1.00 84.75 101 ALA A C 1
ATOM 789 O O . ALA A 1 101 ? -1.280 -3.407 -4.673 1.00 84.75 101 ALA A O 1
ATOM 790 N N . LEU A 1 102 ? 0.774 -2.519 -4.842 1.00 86.25 102 LEU A N 1
ATOM 791 C CA . LEU A 1 102 ? 0.408 -1.514 -5.840 1.00 86.25 102 LEU A CA 1
ATOM 792 C C . LEU A 1 102 ? 0.028 -2.137 -7.188 1.00 86.25 102 LEU A C 1
ATOM 794 O O . LEU A 1 102 ? -0.877 -1.639 -7.856 1.00 86.25 102 LEU A O 1
ATOM 798 N N . SER A 1 103 ? 0.699 -3.217 -7.592 1.00 83.31 103 SER A N 1
ATOM 799 C CA . SER A 1 103 ? 0.384 -3.922 -8.840 1.00 83.31 103 SER A CA 1
ATOM 800 C C . SER A 1 103 ? -0.959 -4.645 -8.763 1.00 83.31 103 SER A C 1
ATOM 802 O O . SER A 1 103 ? -1.730 -4.593 -9.720 1.00 83.31 103 SER A O 1
ATOM 804 N N . ASP A 1 104 ? -1.259 -5.279 -7.627 1.00 83.69 104 ASP A N 1
ATOM 805 C CA . ASP A 1 104 ? -2.550 -5.924 -7.380 1.00 83.69 104 ASP A CA 1
ATOM 806 C C . ASP A 1 104 ? -3.685 -4.892 -7.378 1.00 83.69 104 ASP A C 1
ATOM 808 O O . ASP A 1 104 ? -4.692 -5.041 -8.069 1.00 83.69 104 ASP A O 1
ATOM 812 N N . GLU A 1 105 ? -3.475 -3.766 -6.697 1.00 84.06 105 GLU A N 1
ATOM 813 C CA . GLU A 1 105 ? -4.417 -2.653 -6.698 1.00 84.06 105 GLU A CA 1
ATOM 814 C C . GLU A 1 105 ? -4.648 -2.106 -8.115 1.00 84.06 105 GLU A C 1
ATOM 816 O O . GLU A 1 105 ? -5.796 -2.002 -8.551 1.00 84.06 105 GLU A O 1
ATOM 821 N N . ALA A 1 106 ? -3.586 -1.835 -8.877 1.00 85.94 106 ALA A N 1
ATOM 822 C CA . ALA A 1 106 ? -3.688 -1.364 -10.258 1.00 85.94 106 ALA A CA 1
ATOM 823 C C . ALA A 1 106 ? -4.443 -2.349 -11.167 1.00 85.94 106 ALA A C 1
ATOM 825 O O . ALA A 1 106 ? -5.237 -1.918 -12.009 1.00 85.94 106 ALA A O 1
ATOM 826 N N . ALA A 1 107 ? -4.271 -3.660 -10.959 1.00 82.81 107 ALA A N 1
ATOM 827 C CA . ALA A 1 107 ? -5.000 -4.692 -11.690 1.00 82.81 107 ALA A CA 1
ATOM 828 C C . ALA A 1 107 ? -6.516 -4.614 -11.446 1.00 82.81 107 ALA A C 1
ATOM 830 O O . ALA A 1 107 ? -7.289 -4.721 -12.401 1.00 82.81 107 ALA A O 1
ATOM 831 N N . ARG A 1 108 ? -6.962 -4.335 -10.209 1.00 82.88 108 ARG A N 1
ATOM 832 C CA . ARG A 1 108 ? -8.397 -4.153 -9.895 1.00 82.88 108 ARG A CA 1
ATOM 833 C C . ARG A 1 108 ? -9.024 -2.993 -10.670 1.00 82.88 108 ARG A C 1
ATOM 835 O O . ARG A 1 108 ? -10.179 -3.082 -11.085 1.00 82.88 108 ARG A O 1
ATOM 842 N N . PHE A 1 109 ? -8.261 -1.922 -10.889 1.00 84.12 109 PHE A N 1
ATOM 843 C CA . PHE A 1 109 ? -8.708 -0.718 -11.596 1.00 84.12 109 PHE A CA 1
ATOM 844 C C . PHE A 1 109 ? -8.379 -0.720 -13.098 1.00 84.12 109 PHE A C 1
ATOM 846 O O . PHE A 1 109 ? -8.661 0.267 -13.772 1.00 84.12 109 PHE A O 1
ATOM 853 N N . HIS A 1 110 ? -7.824 -1.810 -13.645 1.00 83.31 110 HIS A N 1
ATOM 854 C CA . HIS A 1 110 ? -7.371 -1.899 -15.044 1.00 83.31 110 HIS A CA 1
ATOM 855 C C . HIS A 1 110 ? -6.363 -0.796 -15.426 1.00 83.31 110 HIS A C 1
ATOM 857 O O . HIS A 1 110 ? -6.337 -0.330 -16.566 1.00 83.31 110 HIS A O 1
ATOM 863 N N . ILE A 1 111 ? -5.529 -0.376 -14.471 1.00 86.81 111 ILE A N 1
ATOM 864 C CA . ILE A 1 111 ? -4.499 0.642 -14.678 1.00 86.81 111 ILE A CA 1
ATOM 865 C C . ILE A 1 111 ? -3.208 -0.059 -15.129 1.00 86.81 111 ILE A C 1
ATOM 867 O O . ILE A 1 111 ? -2.691 -0.905 -14.395 1.00 86.81 111 ILE A O 1
ATOM 871 N N . PRO A 1 112 ? -2.648 0.262 -16.308 1.00 86.06 112 PRO A N 1
ATOM 872 C CA . PRO A 1 112 ? -1.352 -0.260 -16.724 1.00 86.06 112 PRO A CA 1
ATOM 873 C C . PRO A 1 112 ? -0.237 0.207 -15.780 1.00 86.06 112 PRO A C 1
ATOM 875 O O . PRO A 1 112 ? -0.125 1.393 -15.462 1.00 86.06 112 PRO A O 1
ATOM 878 N N . VAL A 1 113 ? 0.614 -0.736 -15.374 1.00 86.19 113 VAL A N 1
ATOM 879 C CA . VAL A 1 113 ? 1.790 -0.481 -14.533 1.00 86.19 113 VAL A CA 1
ATOM 880 C C . VAL A 1 113 ? 3.045 -0.461 -15.399 1.00 86.19 113 VAL A C 1
ATOM 882 O O . VAL A 1 113 ? 3.299 -1.392 -16.164 1.00 86.19 113 VAL A O 1
ATOM 885 N N . VAL A 1 114 ? 3.847 0.591 -15.263 1.00 86.88 114 VAL A N 1
ATOM 886 C CA . VAL A 1 114 ? 5.138 0.753 -15.935 1.00 86.88 114 VAL A CA 1
ATOM 887 C C . VAL A 1 114 ? 6.232 0.785 -14.879 1.00 86.88 114 VAL A C 1
ATOM 889 O O . VAL A 1 114 ? 6.250 1.663 -14.017 1.00 86.88 114 VAL A O 1
ATOM 892 N N . ILE A 1 115 ? 7.166 -0.160 -14.961 1.00 83.81 115 ILE A N 1
ATOM 893 C CA . ILE A 1 115 ? 8.337 -0.182 -14.084 1.00 83.81 115 ILE A CA 1
ATOM 894 C C . ILE A 1 115 ? 9.468 0.587 -14.766 1.00 83.81 115 ILE A C 1
ATOM 896 O O . ILE A 1 115 ? 9.903 0.210 -15.854 1.00 83.81 115 ILE A O 1
ATOM 900 N N . ASN A 1 116 ? 9.928 1.670 -14.141 1.00 74.31 116 ASN A N 1
ATOM 901 C CA . ASN A 1 116 ? 11.037 2.484 -14.626 1.00 74.31 116 ASN A CA 1
ATOM 902 C C . ASN A 1 116 ? 12.310 2.223 -13.804 1.00 74.31 116 ASN A C 1
ATOM 904 O O . ASN A 1 116 ? 12.263 2.089 -12.579 1.00 74.31 116 ASN A O 1
ATOM 908 N N . GLY A 1 117 ? 13.452 2.207 -14.488 1.00 69.88 117 GLY A N 1
ATOM 909 C CA . GLY A 1 117 ? 14.774 2.073 -13.886 1.00 69.88 117 GLY A CA 1
ATOM 910 C C . GLY A 1 117 ? 15.464 0.738 -14.158 1.00 69.88 117 GLY A C 1
ATOM 911 O O . GLY A 1 117 ? 14.862 -0.236 -14.606 1.00 69.88 117 GLY A O 1
ATOM 912 N N . LEU A 1 118 ? 16.765 0.733 -13.879 1.00 67.62 118 LEU A N 1
ATOM 913 C CA . LEU A 1 118 ? 17.623 -0.444 -13.896 1.00 67.62 118 LEU A CA 1
ATOM 914 C C . LEU A 1 118 ? 17.937 -0.832 -12.456 1.00 67.62 118 LEU A C 1
ATOM 916 O O . LEU A 1 118 ? 18.190 0.040 -11.626 1.00 67.62 118 LEU A O 1
ATOM 920 N N . VAL A 1 119 ? 17.968 -2.127 -12.177 1.00 72.25 119 VAL A N 1
ATOM 921 C CA . VAL A 1 119 ? 18.555 -2.644 -10.941 1.00 72.25 119 VAL A CA 1
ATOM 922 C C . VAL A 1 119 ? 20.065 -2.455 -11.049 1.00 72.25 119 VAL A C 1
ATOM 924 O O . VAL A 1 119 ? 20.677 -2.981 -11.974 1.00 72.25 119 VAL A O 1
ATOM 927 N N . ASP A 1 120 ? 20.634 -1.626 -10.173 1.00 75.56 120 ASP A N 1
ATOM 928 C CA . ASP A 1 120 ? 22.072 -1.314 -10.106 1.00 75.56 120 ASP A CA 1
ATOM 929 C C . ASP A 1 120 ? 22.713 -0.847 -11.434 1.00 75.56 120 ASP A C 1
ATOM 931 O O . ASP A 1 120 ? 23.922 -0.945 -11.629 1.00 75.56 120 ASP A O 1
ATOM 935 N N . GLY A 1 121 ? 21.916 -0.313 -12.369 1.00 75.62 121 GLY A N 1
ATOM 936 C CA . GLY A 1 121 ? 22.399 0.094 -13.695 1.00 75.62 121 GLY A CA 1
ATOM 937 C C . GLY A 1 121 ? 22.596 -1.055 -14.696 1.00 75.62 121 GLY A C 1
ATOM 938 O O . GLY A 1 121 ? 23.111 -0.810 -15.787 1.00 75.62 121 GLY A O 1
ATOM 939 N N . ASP A 1 122 ? 22.164 -2.279 -14.373 1.00 77.75 122 ASP A N 1
ATOM 940 C CA . ASP A 1 122 ? 22.343 -3.474 -15.204 1.00 77.75 122 ASP A CA 1
ATOM 941 C C . ASP A 1 122 ? 21.008 -4.008 -15.772 1.00 77.75 122 ASP A C 1
ATOM 943 O O . ASP A 1 122 ? 20.048 -4.326 -15.061 1.00 77.75 122 ASP A O 1
ATOM 947 N N . PHE A 1 123 ? 20.942 -4.146 -17.099 1.00 73.75 123 PHE A N 1
ATOM 948 C CA . PHE A 1 123 ? 19.762 -4.657 -17.808 1.00 73.75 123 PHE A CA 1
ATOM 949 C C . PHE A 1 123 ? 19.490 -6.146 -17.560 1.00 73.75 123 PHE A C 1
ATOM 951 O O . PHE A 1 123 ? 18.332 -6.558 -17.474 1.00 73.75 123 PHE A O 1
ATOM 958 N N . LYS A 1 124 ? 20.531 -6.973 -17.456 1.00 77.94 124 LYS A N 1
ATOM 959 C CA . LYS A 1 124 ? 20.405 -8.416 -17.232 1.00 77.94 124 LYS A CA 1
ATOM 960 C C . LYS A 1 124 ? 19.857 -8.683 -15.832 1.00 77.94 124 LYS A C 1
ATOM 962 O O . LYS A 1 124 ? 18.904 -9.450 -15.695 1.00 77.94 124 LYS A O 1
ATOM 967 N N . GLN A 1 125 ? 20.383 -7.981 -14.831 1.00 76.88 125 GLN A N 1
ATOM 968 C CA . GLN A 1 125 ? 19.895 -8.040 -13.451 1.00 76.88 125 GLN A CA 1
ATOM 969 C C . GLN A 1 125 ? 18.445 -7.548 -13.344 1.00 76.88 125 GLN A C 1
ATOM 971 O O . GLN A 1 125 ? 17.631 -8.144 -12.637 1.00 76.88 125 GLN A O 1
ATOM 976 N N . THR A 1 126 ? 18.082 -6.521 -14.115 1.00 76.25 126 THR A N 1
ATOM 977 C CA . THR A 1 126 ? 16.703 -6.018 -14.202 1.00 76.25 126 THR A CA 1
ATOM 978 C C . THR A 1 126 ? 15.736 -7.068 -14.759 1.00 76.25 126 THR A C 1
ATOM 980 O O . THR A 1 126 ? 14.670 -7.291 -14.187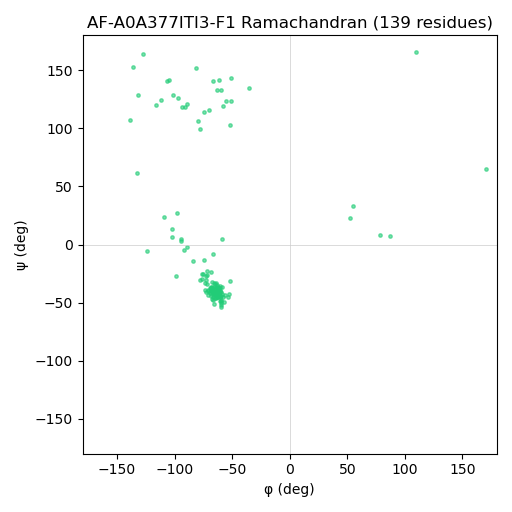 1.00 76.25 126 THR A O 1
ATOM 983 N N . ILE A 1 127 ? 16.107 -7.771 -15.836 1.00 77.81 127 ILE A N 1
ATOM 984 C CA . ILE A 1 127 ? 15.276 -8.838 -16.425 1.00 77.81 127 ILE A CA 1
ATOM 985 C C . ILE A 1 127 ? 15.125 -10.016 -15.458 1.00 77.81 127 ILE A C 1
ATOM 987 O O . ILE A 1 127 ? 14.036 -10.576 -15.336 1.00 77.81 127 ILE A O 1
ATOM 991 N N . GLU A 1 128 ? 16.202 -10.413 -14.781 1.00 80.62 128 GLU A N 1
ATOM 992 C CA . GLU A 1 128 ? 16.170 -11.490 -13.785 1.00 80.62 128 GLU A CA 1
ATOM 993 C C . GLU A 1 128 ? 15.289 -11.119 -12.588 1.00 80.62 128 GLU A C 1
ATOM 995 O O . GLU A 1 128 ? 14.446 -11.916 -12.175 1.00 80.62 128 GLU A O 1
ATOM 1000 N N . THR A 1 129 ? 15.399 -9.881 -12.105 1.00 79.00 129 THR A N 1
ATOM 1001 C CA . THR A 1 129 ? 14.564 -9.348 -11.022 1.00 79.00 129 THR A CA 1
ATOM 1002 C C . THR A 1 129 ? 13.097 -9.299 -11.433 1.00 79.00 129 THR A C 1
ATOM 1004 O O . THR A 1 129 ? 12.239 -9.776 -10.698 1.00 79.00 129 THR A O 1
ATOM 1007 N N . PHE A 1 130 ? 12.792 -8.827 -12.643 1.00 79.25 130 PHE A N 1
ATOM 1008 C CA . PHE A 1 130 ? 11.430 -8.841 -13.173 1.00 79.25 130 PHE A CA 1
ATOM 1009 C C . PHE A 1 130 ? 10.866 -10.263 -13.298 1.00 79.25 130 PHE A C 1
ATOM 1011 O O . PHE A 1 130 ? 9.720 -10.513 -12.928 1.00 79.25 130 PHE A O 1
ATOM 1018 N N . LYS A 1 131 ? 11.665 -11.221 -13.787 1.00 79.12 131 LYS A N 1
ATOM 1019 C CA . LYS A 1 131 ? 11.262 -12.634 -13.863 1.00 79.12 131 LYS A CA 1
ATOM 1020 C C . LYS A 1 131 ? 10.965 -13.210 -12.481 1.00 79.12 131 LYS A C 1
ATOM 1022 O O . LYS A 1 131 ? 9.954 -13.894 -12.337 1.00 79.12 131 LYS A O 1
ATOM 1027 N N . ARG A 1 132 ? 11.812 -12.915 -11.489 1.00 83.06 132 ARG A N 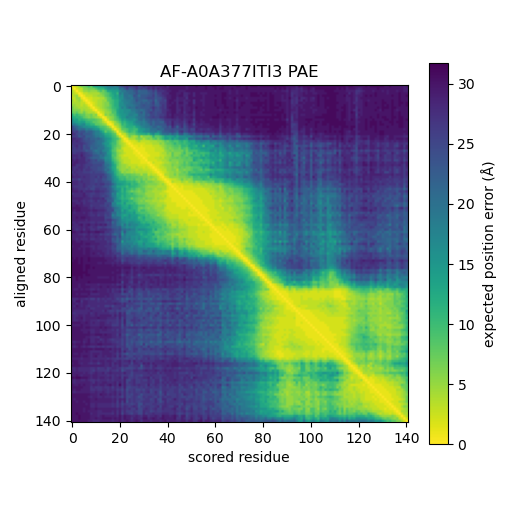1
ATOM 1028 C CA . ARG A 1 132 ? 11.611 -13.312 -10.091 1.00 83.06 132 ARG A CA 1
ATOM 1029 C C . ARG A 1 132 ? 10.310 -12.727 -9.543 1.00 83.06 132 ARG A C 1
ATOM 1031 O O . ARG A 1 132 ? 9.448 -13.497 -9.127 1.00 83.06 132 ARG A O 1
ATOM 1038 N N . LEU A 1 133 ? 10.122 -11.411 -9.645 1.00 77.31 133 LEU A N 1
ATOM 1039 C CA . LEU A 1 133 ? 8.905 -10.734 -9.185 1.00 77.31 133 LEU A CA 1
ATOM 1040 C C . LEU A 1 133 ? 7.647 -11.315 -9.849 1.00 77.31 133 LEU A C 1
ATOM 1042 O O . LEU A 1 133 ? 6.670 -11.617 -9.177 1.00 77.31 133 LEU A O 1
ATOM 1046 N N . ASN A 1 134 ? 7.679 -11.564 -11.160 1.00 76.75 134 ASN A N 1
ATOM 1047 C CA . ASN A 1 134 ? 6.555 -12.176 -11.873 1.00 76.75 134 ASN A CA 1
ATOM 1048 C C . ASN A 1 134 ? 6.272 -13.621 -11.414 1.00 76.75 134 ASN A C 1
ATOM 1050 O O . ASN A 1 134 ? 5.123 -14.054 -11.402 1.00 76.75 134 ASN A O 1
ATOM 1054 N N . SER A 1 135 ? 7.303 -14.387 -11.044 1.00 76.62 135 SER A N 1
ATOM 1055 C CA . SER A 1 135 ? 7.114 -15.735 -10.493 1.00 76.62 135 SER A CA 1
ATOM 1056 C C . SER A 1 135 ? 6.524 -15.720 -9.080 1.00 76.62 135 SER A C 1
ATOM 1058 O O . SER A 1 135 ? 5.616 -16.500 -8.810 1.00 76.62 135 SER A O 1
ATOM 1060 N N . GLU A 1 136 ? 6.965 -14.795 -8.223 1.00 76.00 136 GLU A N 1
ATOM 1061 C CA . GLU A 1 136 ? 6.446 -14.608 -6.859 1.00 76.00 136 GLU A CA 1
ATOM 1062 C C . GLU A 1 136 ? 4.996 -14.103 -6.866 1.00 76.00 136 GLU A C 1
ATOM 1064 O O . GLU A 1 136 ? 4.162 -14.577 -6.092 1.00 76.00 136 GLU A O 1
ATOM 1069 N N . ALA A 1 137 ? 4.661 -13.208 -7.800 1.00 70.38 137 ALA A N 1
ATOM 1070 C CA . ALA A 1 137 ? 3.286 -12.771 -8.020 1.00 70.38 137 ALA A CA 1
ATOM 1071 C C . ALA A 1 137 ? 2.375 -13.944 -8.423 1.00 70.38 137 ALA A C 1
ATOM 1073 O O . ALA A 1 137 ? 1.255 -14.048 -7.937 1.00 70.38 137 ALA A O 1
ATOM 1074 N N . LYS A 1 138 ? 2.860 -14.867 -9.267 1.00 70.56 138 LYS A N 1
ATOM 1075 C CA . LYS A 1 138 ? 2.096 -16.055 -9.687 1.00 70.56 138 LYS A CA 1
ATOM 1076 C C . LYS A 1 138 ? 1.956 -17.123 -8.607 1.00 70.56 138 LYS A C 1
ATOM 1078 O O . LYS A 1 138 ? 1.007 -17.890 -8.677 1.00 70.56 138 LYS A O 1
ATOM 1083 N N . SER A 1 139 ? 2.894 -17.218 -7.664 1.00 67.81 139 SER A N 1
ATOM 1084 C CA . SER A 1 139 ? 2.808 -18.182 -6.558 1.00 67.81 139 SER A CA 1
ATOM 1085 C C . SER A 1 139 ? 1.968 -17.690 -5.381 1.00 67.81 139 SER A C 1
ATOM 1087 O O . SER A 1 139 ? 1.661 -18.480 -4.495 1.00 67.81 139 SER A O 1
ATOM 1089 N N . SER A 1 140 ? 1.666 -16.390 -5.334 1.00 55.47 140 SER A N 1
ATOM 1090 C CA . SER A 1 140 ? 0.895 -15.754 -4.256 1.00 55.47 140 SER A CA 1
ATOM 1091 C C . SER A 1 140 ? -0.609 -15.655 -4.563 1.00 55.47 140 SER A C 1
ATOM 1093 O O . SER A 1 140 ? -1.351 -15.085 -3.766 1.00 55.47 140 SER A O 1
ATOM 1095 N N . ILE A 1 141 ? -1.036 -16.205 -5.707 1.00 46.97 141 ILE A N 1
ATOM 1096 C CA . ILE A 1 141 ? -2.429 -16.393 -6.146 1.00 46.97 141 ILE A CA 1
ATOM 1097 C C . ILE A 1 141 ? -2.792 -17.864 -5.946 1.00 46.97 141 ILE A C 1
ATOM 1099 O O . ILE A 1 141 ? -3.912 -18.132 -5.460 1.00 46.97 141 ILE A O 1
#